Protein AF-A0A1C2AZ93-F1 (afdb_monomer)

Sequence (70 aa):
MDFLVFQYPMITIQACLDGLLLGILFALIAYGMALQWGVMNIINIAQGDLVILGGYIAYFMYLYGIHPAW

Secondary structure (DSSP, 8-state):
---HHHH-HHHHHHHHHHHHHHHHHHHHHHHHHHHIIIII----THHHHHHHHHHHHHHHHHHTT--S--

pLDDT: mean 86.35, std 9.88, range [51.25, 95.69]

Solvent-accessible surface area (backbone atoms only — not comparable to full-atom values): 4132 Å² total; per-residue (Å²): 134,79,67,52,52,82,74,36,66,69,56,40,54,50,52,52,50,54,50,48,55,56,48,50,53,52,48,51,57,52,46,53,56,49,44,30,60,74,72,67,72,46,88,67,75,63,55,62,56,51,54,53,49,52,52,50,52,53,52,51,36,41,75,74,70,47,60,95,60,130

Radius of gyration: 17.13 Å; Cα contacts (8 Å, |Δi|>4): 19; chains: 1; bounding box: 42×19×39 Å

Mean predicted aligned error: 6.63 Å

Structure (mmCIF, N/CA/C/O backbone):
data_AF-A0A1C2AZ93-F1
#
_entry.id   AF-A0A1C2AZ93-F1
#
loop_
_atom_site.group_PDB
_atom_site.id
_atom_site.type_symbol
_atom_site.label_atom_id
_atom_site.label_alt_id
_atom_site.label_comp_id
_atom_site.label_asym_id
_atom_site.label_entity_id
_atom_site.label_seq_id
_atom_site.pdbx_PDB_ins_code
_atom_site.Cartn_x
_atom_site.Cartn_y
_atom_site.Cartn_z
_atom_site.occupancy
_atom_site.B_iso_or_equiv
_atom_site.auth_seq_id
_atom_site.auth_comp_id
_atom_site.auth_asym_id
_atom_site.auth_atom_id
_atom_site.pdbx_PDB_model_num
ATOM 1 N N . MET A 1 1 ? 26.171 -10.598 -5.817 1.00 51.25 1 MET A N 1
ATOM 2 C CA . MET A 1 1 ? 25.069 -9.629 -5.664 1.00 51.25 1 MET A CA 1
ATOM 3 C C . MET A 1 1 ? 25.661 -8.274 -5.973 1.00 51.25 1 MET A C 1
ATOM 5 O O . MET A 1 1 ? 26.165 -7.618 -5.070 1.00 51.25 1 MET A O 1
ATOM 9 N N . ASP A 1 2 ? 25.751 -7.935 -7.256 1.00 57.19 2 ASP A N 1
ATOM 10 C CA . ASP A 1 2 ? 26.388 -6.684 -7.654 1.00 57.19 2 ASP A CA 1
ATOM 11 C C . ASP A 1 2 ? 25.551 -5.504 -7.165 1.00 57.19 2 ASP A C 1
ATOM 13 O O . ASP A 1 2 ? 24.319 -5.538 -7.189 1.00 57.19 2 ASP A O 1
ATOM 17 N N . PHE A 1 3 ? 26.235 -4.469 -6.686 1.00 70.81 3 PHE A N 1
ATOM 18 C CA . PHE A 1 3 ? 25.672 -3.217 -6.188 1.00 70.81 3 PHE A CA 1
ATOM 19 C C . PHE A 1 3 ? 25.086 -2.359 -7.332 1.00 70.81 3 PHE A C 1
ATOM 21 O O . PHE A 1 3 ? 25.398 -1.176 -7.470 1.00 70.81 3 PHE A O 1
ATOM 28 N N . LEU A 1 4 ? 24.222 -2.956 -8.159 1.00 71.38 4 LEU A N 1
ATOM 29 C CA . LEU A 1 4 ? 23.608 -2.350 -9.344 1.00 71.38 4 LEU A CA 1
ATOM 30 C C . LEU A 1 4 ? 22.821 -1.081 -9.001 1.00 71.38 4 LEU A C 1
ATOM 32 O O . LEU A 1 4 ? 22.788 -0.145 -9.790 1.00 71.38 4 LEU A O 1
ATOM 36 N N . VAL A 1 5 ? 22.249 -1.021 -7.796 1.00 70.44 5 VAL A N 1
ATOM 37 C CA . VAL A 1 5 ? 21.525 0.146 -7.274 1.00 70.44 5 VAL A CA 1
ATOM 38 C C . VAL A 1 5 ? 22.432 1.384 -7.237 1.00 70.44 5 VAL A C 1
ATOM 40 O O . VAL A 1 5 ? 22.038 2.449 -7.701 1.00 70.44 5 VAL A O 1
ATOM 43 N N . PHE A 1 6 ? 23.680 1.237 -6.783 1.00 71.38 6 PHE A N 1
ATOM 44 C CA . PHE A 1 6 ? 24.636 2.348 -6.705 1.00 71.38 6 PHE A CA 1
ATOM 45 C C . PHE A 1 6 ? 25.298 2.672 -8.051 1.00 71.38 6 PHE A C 1
ATOM 47 O O . PHE A 1 6 ? 25.782 3.784 -8.243 1.00 71.38 6 PHE A O 1
ATOM 54 N N . GLN A 1 7 ? 25.316 1.717 -8.984 1.00 78.50 7 GLN A N 1
ATOM 55 C CA . GLN A 1 7 ? 25.857 1.914 -10.332 1.00 78.50 7 GLN A CA 1
ATOM 56 C C . GLN A 1 7 ? 24.846 2.569 -11.286 1.00 78.50 7 GLN A C 1
ATOM 58 O O . GLN A 1 7 ? 25.248 3.328 -12.166 1.00 78.50 7 GLN A O 1
ATOM 63 N N . TYR A 1 8 ? 23.547 2.315 -11.101 1.00 81.31 8 TYR A N 1
ATOM 64 C CA . TYR A 1 8 ? 22.476 2.830 -11.953 1.00 81.31 8 TYR A CA 1
ATOM 65 C C . TYR A 1 8 ? 21.490 3.684 -11.137 1.00 81.31 8 TYR A C 1
ATOM 67 O O . TYR A 1 8 ? 20.576 3.143 -10.505 1.00 81.31 8 TYR A O 1
ATOM 75 N N . PRO A 1 9 ? 21.602 5.028 -11.185 1.00 79.81 9 PRO A N 1
ATOM 76 C CA . PRO A 1 9 ? 20.770 5.917 -10.370 1.00 79.81 9 PRO A CA 1
ATOM 77 C C . PRO A 1 9 ? 19.270 5.791 -10.680 1.00 79.81 9 PRO A C 1
ATOM 79 O O . PRO A 1 9 ? 18.443 5.979 -9.792 1.00 79.81 9 PRO A O 1
ATOM 82 N N . MET A 1 10 ? 18.910 5.397 -11.907 1.00 86.69 10 MET A N 1
ATOM 83 C CA . MET A 1 10 ? 17.520 5.147 -12.306 1.00 86.69 10 MET A CA 1
ATOM 84 C C . MET A 1 10 ? 16.845 4.062 -11.449 1.00 86.69 10 MET A C 1
ATOM 86 O O . MET A 1 10 ? 15.712 4.237 -11.008 1.00 86.69 10 MET A O 1
ATOM 90 N N . ILE A 1 11 ? 17.552 2.965 -11.160 1.00 87.69 11 ILE A N 1
ATOM 91 C CA . ILE A 1 11 ? 17.007 1.837 -10.387 1.00 87.69 11 ILE A CA 1
ATOM 92 C C . ILE A 1 11 ? 16.822 2.235 -8.920 1.00 87.69 11 ILE A C 1
ATOM 94 O O . ILE A 1 11 ? 15.857 1.820 -8.286 1.00 87.69 11 ILE A O 1
ATOM 98 N N . THR A 1 12 ? 17.707 3.086 -8.387 1.00 87.44 12 THR A N 1
ATOM 99 C CA . THR A 1 12 ? 17.561 3.623 -7.025 1.00 87.44 12 THR A CA 1
ATOM 100 C C . THR A 1 12 ? 16.279 4.436 -6.887 1.00 87.44 12 THR A C 1
ATOM 102 O O . THR A 1 12 ? 15.533 4.251 -5.929 1.00 87.44 12 THR A O 1
ATOM 105 N N . ILE A 1 13 ? 16.003 5.321 -7.849 1.00 88.88 13 ILE A N 1
ATOM 106 C CA . ILE A 1 13 ? 14.798 6.158 -7.825 1.00 88.88 13 ILE A CA 1
ATOM 107 C C . ILE A 1 13 ? 13.542 5.286 -7.912 1.00 88.88 13 ILE A C 1
ATOM 109 O O 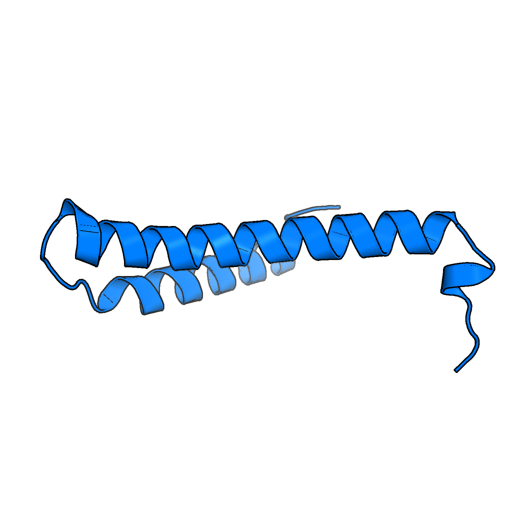. ILE A 1 13 ? 12.623 5.480 -7.120 1.00 88.88 13 ILE A O 1
ATOM 113 N N . GLN A 1 14 ? 13.523 4.302 -8.816 1.00 88.06 14 GLN A N 1
ATOM 114 C CA . GLN A 1 14 ? 12.408 3.363 -8.932 1.00 88.06 14 GLN A CA 1
ATOM 115 C C . GLN A 1 14 ? 12.190 2.579 -7.629 1.00 88.06 14 GLN A C 1
ATOM 117 O O . GLN A 1 14 ? 11.083 2.579 -7.104 1.00 88.06 14 GLN A O 1
ATOM 122 N N . ALA A 1 15 ? 13.243 2.000 -7.047 1.00 88.94 15 ALA A N 1
ATOM 123 C CA . ALA A 1 15 ? 13.138 1.241 -5.801 1.00 88.94 15 ALA A CA 1
ATOM 124 C C . ALA A 1 15 ? 12.640 2.099 -4.622 1.00 88.94 15 ALA A C 1
ATOM 126 O O . ALA A 1 15 ? 11.856 1.629 -3.797 1.00 88.94 15 ALA A O 1
ATOM 127 N N . CYS A 1 16 ? 13.061 3.367 -4.544 1.00 92.06 16 CYS A N 1
ATOM 128 C CA . CYS A 1 16 ? 12.547 4.308 -3.549 1.00 92.06 16 CYS A CA 1
ATOM 129 C C . CYS A 1 16 ? 11.058 4.613 -3.758 1.00 92.06 16 CYS A C 1
ATOM 131 O O . CYS A 1 16 ? 10.315 4.671 -2.780 1.00 92.06 16 CYS A O 1
ATOM 133 N N . LEU A 1 17 ? 10.618 4.804 -5.006 1.00 92.19 17 LEU A N 1
ATOM 134 C CA . LEU A 1 17 ? 9.207 5.033 -5.328 1.00 92.19 17 LEU A CA 1
ATOM 135 C C . LEU A 1 17 ? 8.353 3.801 -5.015 1.00 92.19 17 LEU A C 1
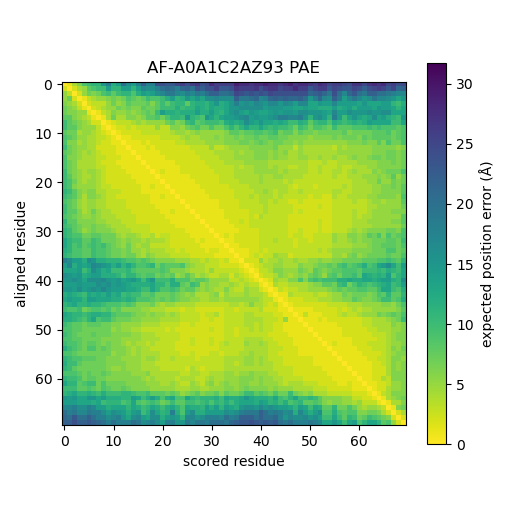ATOM 137 O O . LEU A 1 17 ? 7.325 3.940 -4.355 1.00 92.19 17 LEU A O 1
ATOM 141 N N . ASP A 1 18 ? 8.807 2.610 -5.400 1.00 90.75 18 ASP A N 1
ATOM 142 C CA . ASP A 1 18 ? 8.132 1.346 -5.096 1.00 90.75 18 ASP A CA 1
ATOM 143 C C . ASP A 1 18 ? 8.009 1.153 -3.577 1.00 90.75 18 ASP A C 1
ATOM 145 O O . ASP A 1 18 ? 6.926 0.874 -3.060 1.00 90.75 18 ASP A O 1
ATOM 149 N N . GLY A 1 19 ? 9.098 1.394 -2.838 1.00 92.69 19 GLY A N 1
ATOM 150 C CA . GLY A 1 19 ? 9.106 1.339 -1.377 1.00 92.69 19 GLY A CA 1
ATOM 151 C C . GLY A 1 19 ? 8.171 2.363 -0.729 1.00 92.69 19 GLY A C 1
ATOM 152 O O . GLY A 1 19 ? 7.475 2.034 0.232 1.00 92.69 19 GLY A O 1
ATOM 153 N N . LEU A 1 20 ? 8.105 3.587 -1.261 1.00 95.31 20 LEU A N 1
ATOM 154 C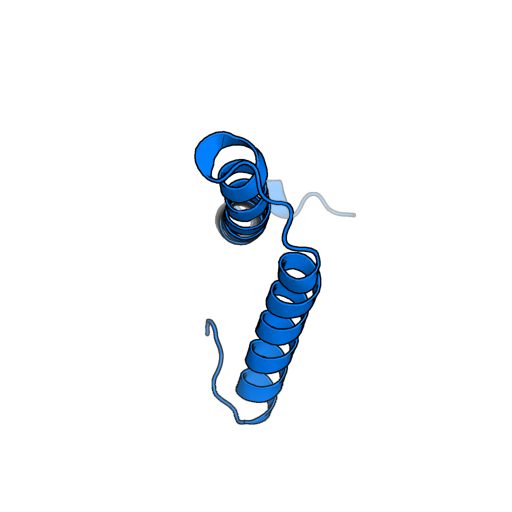 CA . LEU A 1 20 ? 7.204 4.631 -0.774 1.00 95.31 20 LEU A CA 1
ATOM 155 C C . LEU A 1 20 ? 5.735 4.253 -0.998 1.00 95.31 20 LEU A C 1
ATOM 157 O O . LEU A 1 20 ? 4.934 4.355 -0.071 1.00 95.31 20 LEU A O 1
ATOM 161 N N . LEU A 1 21 ? 5.380 3.802 -2.203 1.00 92.75 21 LEU A N 1
ATOM 162 C CA . LEU A 1 21 ? 4.014 3.395 -2.543 1.00 92.75 21 LEU A CA 1
ATOM 163 C C . LEU A 1 21 ? 3.537 2.253 -1.641 1.00 92.75 21 LEU A C 1
ATOM 165 O O . LEU A 1 21 ? 2.445 2.311 -1.071 1.00 92.75 21 LEU A O 1
ATOM 169 N N . LEU A 1 22 ? 4.391 1.250 -1.454 1.00 92.25 22 LEU A N 1
ATOM 170 C CA . LEU A 1 22 ? 4.106 0.089 -0.618 1.00 92.25 22 LEU A CA 1
ATOM 171 C C . LEU A 1 22 ? 4.046 0.478 0.875 1.00 92.25 22 LEU A C 1
ATOM 173 O O . LEU A 1 22 ? 3.175 0.015 1.613 1.00 92.25 22 LEU A O 1
ATOM 177 N N . GLY A 1 23 ? 4.901 1.407 1.309 1.00 95.12 23 GLY A N 1
ATOM 178 C CA . GLY A 1 23 ? 4.873 1.984 2.653 1.00 95.12 23 GLY A CA 1
ATOM 179 C C . GLY A 1 23 ? 3.593 2.773 2.945 1.00 95.12 23 GLY A C 1
ATOM 180 O O . GLY A 1 23 ? 2.993 2.590 4.004 1.00 95.12 23 GLY A O 1
ATOM 181 N N . ILE A 1 24 ? 3.132 3.603 2.004 1.00 95.44 24 ILE A N 1
ATOM 182 C CA . ILE A 1 24 ? 1.879 4.364 2.130 1.00 95.44 24 ILE A CA 1
ATOM 183 C C . ILE A 1 24 ? 0.678 3.416 2.224 1.00 95.44 24 ILE A C 1
ATOM 185 O O . ILE A 1 24 ? -0.199 3.634 3.061 1.00 95.44 24 ILE A O 1
ATOM 189 N N . LEU A 1 25 ? 0.657 2.342 1.427 1.00 93.06 25 LEU A N 1
ATOM 190 C CA . LEU A 1 25 ? -0.389 1.319 1.488 1.00 93.06 25 LEU A CA 1
ATOM 191 C C . LEU A 1 25 ? -0.500 0.716 2.899 1.00 93.06 25 LEU A C 1
ATOM 193 O O . LEU A 1 25 ? -1.583 0.709 3.487 1.00 93.06 25 LEU A O 1
ATOM 197 N N . PHE A 1 26 ? 0.616 0.264 3.478 1.00 93.25 26 PHE A N 1
ATOM 198 C CA . PHE A 1 26 ? 0.614 -0.286 4.836 1.00 93.25 26 PHE A CA 1
ATOM 199 C C . PHE A 1 26 ? 0.302 0.763 5.907 1.00 93.25 26 PHE A C 1
ATOM 201 O O . PHE A 1 26 ? -0.409 0.457 6.867 1.00 93.25 26 PHE A O 1
ATOM 208 N N . ALA A 1 27 ? 0.774 2.001 5.739 1.00 95.69 27 ALA A N 1
ATOM 209 C CA . ALA A 1 27 ? 0.466 3.097 6.651 1.00 95.69 27 ALA A CA 1
ATOM 210 C C . ALA A 1 27 ? -1.041 3.397 6.690 1.00 95.69 27 ALA A C 1
ATOM 212 O O . ALA A 1 27 ? -1.597 3.562 7.773 1.00 95.69 27 ALA A O 1
ATOM 213 N N . LEU A 1 28 ? -1.720 3.400 5.538 1.00 93.44 28 LEU A N 1
ATOM 214 C CA . LEU A 1 28 ? -3.175 3.569 5.443 1.00 93.44 28 LEU A CA 1
ATOM 215 C C . LEU A 1 28 ? -3.936 2.434 6.138 1.00 93.44 28 LEU A C 1
ATOM 217 O O . LEU A 1 28 ? -4.873 2.696 6.895 1.00 93.44 28 LEU A O 1
ATOM 221 N N . ILE A 1 29 ? -3.510 1.185 5.928 1.00 93.44 29 ILE A N 1
ATOM 222 C CA . ILE A 1 29 ? -4.113 0.009 6.574 1.00 93.44 29 ILE A CA 1
ATOM 223 C C . ILE A 1 29 ? -3.998 0.116 8.103 1.00 93.44 29 ILE A C 1
ATOM 225 O O . ILE A 1 29 ? -4.990 -0.050 8.820 1.00 93.44 29 ILE A O 1
ATOM 229 N N . ALA A 1 30 ? -2.804 0.445 8.605 1.00 93.06 30 ALA A N 1
ATOM 230 C CA . ALA A 1 30 ? -2.552 0.620 10.032 1.00 93.06 30 ALA A CA 1
ATOM 231 C C . ALA A 1 30 ? -3.323 1.815 10.614 1.00 93.06 30 ALA A C 1
ATOM 233 O O . ALA A 1 30 ? -3.905 1.712 11.696 1.00 93.06 30 ALA A O 1
ATOM 234 N N . TYR A 1 31 ? -3.381 2.930 9.883 1.00 93.25 31 TYR A N 1
ATOM 235 C CA . TYR A 1 31 ? -4.111 4.122 10.303 1.00 93.25 31 TYR A CA 1
ATOM 236 C C . TYR A 1 31 ? -5.612 3.856 10.443 1.00 93.25 31 TYR A C 1
ATOM 238 O O . TYR A 1 31 ? -6.230 4.323 11.397 1.00 93.25 31 TYR A O 1
ATOM 246 N N . GLY A 1 32 ? -6.197 3.037 9.567 1.00 90.25 32 GLY A N 1
ATOM 247 C CA . GLY A 1 32 ? -7.585 2.611 9.716 1.00 90.25 32 GLY A CA 1
ATOM 248 C C . GLY A 1 32 ? -7.839 1.900 11.053 1.00 90.25 32 GLY A C 1
ATOM 249 O O . GLY A 1 32 ? -8.815 2.214 11.730 1.00 90.25 32 GLY A O 1
ATOM 250 N N . MET A 1 33 ? -6.951 0.987 11.465 1.00 89.69 33 MET A N 1
ATOM 251 C CA . MET A 1 33 ? -7.068 0.313 12.768 1.00 89.69 33 MET A CA 1
ATOM 252 C C . MET A 1 33 ? -6.871 1.297 13.928 1.00 89.69 33 MET A C 1
ATOM 254 O O . MET A 1 33 ? -7.584 1.232 14.931 1.00 89.69 33 MET A O 1
ATOM 258 N N . ALA A 1 34 ? -5.953 2.255 13.768 1.00 90.25 34 ALA A N 1
ATOM 259 C CA . ALA A 1 34 ? -5.724 3.308 14.750 1.00 90.25 34 ALA A CA 1
ATOM 260 C C . ALA A 1 34 ? -6.961 4.204 14.945 1.00 90.25 34 ALA A C 1
ATOM 262 O O . ALA A 1 34 ? -7.273 4.566 16.077 1.00 90.25 34 ALA A O 1
ATOM 263 N N . LEU A 1 35 ? -7.705 4.523 13.880 1.00 91.31 35 LEU A N 1
ATOM 264 C CA . LEU A 1 35 ? -8.948 5.299 13.972 1.00 91.31 35 LEU A CA 1
ATOM 265 C C . LEU A 1 35 ? -10.065 4.541 14.700 1.00 91.31 35 LEU A C 1
ATOM 267 O O . LEU A 1 35 ? -10.811 5.144 15.475 1.00 91.31 35 LEU A O 1
ATOM 271 N N . GLN A 1 36 ? -10.180 3.228 14.489 1.00 90.56 36 GLN A N 1
ATOM 272 C CA . GLN A 1 36 ? -11.188 2.411 15.173 1.00 90.56 36 GLN A CA 1
ATOM 273 C C . GLN A 1 36 ? -10.984 2.403 16.686 1.00 90.56 36 GLN A C 1
ATOM 275 O O . GLN A 1 36 ? -11.930 2.634 17.441 1.00 90.56 36 GLN A O 1
ATOM 280 N N . TRP A 1 37 ? -9.743 2.190 17.123 1.00 85.44 37 TRP A N 1
ATOM 281 C CA . TRP A 1 37 ? -9.404 2.186 18.545 1.00 85.44 37 TRP A CA 1
ATOM 282 C C . TRP A 1 37 ? -9.362 3.594 19.138 1.00 85.44 37 TRP A C 1
ATOM 284 O O . TRP A 1 37 ? -9.834 3.794 20.251 1.00 85.44 37 TRP A O 1
ATOM 294 N N . GLY A 1 38 ? -8.828 4.571 18.405 1.00 85.00 38 GLY A N 1
ATOM 295 C CA . GLY A 1 38 ? -8.591 5.919 18.918 1.00 85.00 38 GLY A CA 1
ATOM 296 C C . GLY A 1 38 ? -9.826 6.817 18.934 1.00 85.00 38 GLY A C 1
ATOM 297 O O . GLY A 1 38 ? -9.993 7.598 19.866 1.00 85.00 38 GLY A O 1
ATOM 298 N N . VAL A 1 39 ? -10.689 6.728 17.918 1.00 88.69 39 VAL A N 1
ATOM 299 C CA . VAL A 1 39 ? -11.831 7.649 17.763 1.00 88.69 39 VAL A CA 1
ATOM 300 C C . VAL A 1 39 ? -13.147 6.960 18.094 1.00 88.69 39 VAL A C 1
ATOM 302 O O . VAL A 1 39 ? -13.958 7.504 18.839 1.00 88.69 39 VAL A O 1
ATOM 305 N N . MET A 1 40 ? -13.373 5.762 17.549 1.00 87.88 40 MET A N 1
ATOM 306 C CA . MET A 1 40 ? -14.682 5.107 17.641 1.00 87.88 40 MET A CA 1
ATOM 307 C C . MET A 1 40 ? -14.875 4.272 18.913 1.00 87.88 40 MET A C 1
ATOM 309 O O . MET A 1 40 ? -16.015 3.945 19.226 1.00 87.88 40 MET A O 1
ATOM 313 N N . ASN A 1 41 ? -13.807 3.939 19.655 1.00 83.44 41 ASN A N 1
ATOM 314 C CA . ASN A 1 41 ? -13.840 3.070 20.847 1.00 83.44 41 ASN A CA 1
ATOM 315 C C . ASN A 1 41 ? -14.561 1.720 20.622 1.00 83.44 41 ASN A C 1
ATOM 317 O O . ASN A 1 41 ? -15.053 1.097 21.562 1.00 83.44 41 ASN A O 1
ATOM 321 N N . ILE A 1 42 ? -14.623 1.254 19.370 1.00 84.69 42 ILE A N 1
ATOM 322 C CA . ILE A 1 42 ? -15.254 -0.008 18.971 1.00 84.69 42 ILE A CA 1
ATOM 323 C C . ILE A 1 42 ? -14.268 -0.763 18.083 1.00 84.69 42 ILE A C 1
ATOM 325 O O . ILE A 1 42 ? -13.742 -0.219 17.111 1.00 84.69 42 ILE A O 1
ATOM 329 N N . ILE A 1 43 ? -14.028 -2.032 18.412 1.00 84.56 43 ILE A N 1
ATOM 330 C CA . ILE A 1 43 ? -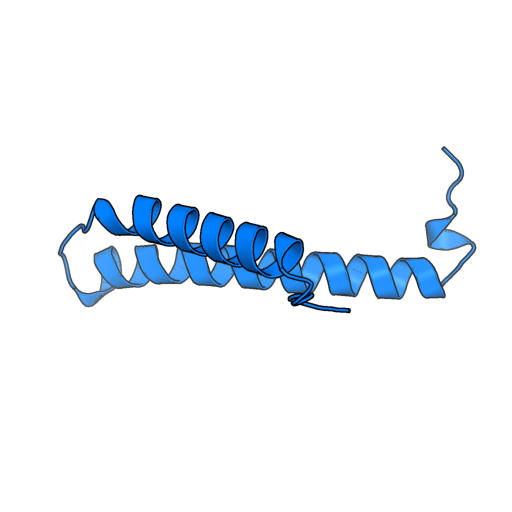13.133 -2.907 17.652 1.00 84.56 43 ILE A CA 1
ATOM 331 C C . ILE A 1 43 ? -13.943 -3.608 16.562 1.00 84.56 43 ILE A C 1
ATOM 333 O O . ILE A 1 43 ? -14.813 -4.423 16.864 1.00 84.56 43 ILE A O 1
ATOM 337 N N . ASN A 1 44 ? -13.638 -3.326 15.296 1.00 88.06 44 ASN A N 1
ATOM 338 C CA . ASN A 1 44 ? -14.208 -4.056 14.169 1.00 88.06 44 ASN A CA 1
ATOM 339 C C . ASN A 1 44 ? -13.197 -5.087 13.653 1.00 88.06 44 ASN A C 1
ATOM 341 O O . ASN A 1 44 ? -12.233 -4.752 12.967 1.00 88.06 44 ASN A O 1
ATOM 345 N N . ILE A 1 45 ? -13.448 -6.358 13.961 1.00 86.69 45 ILE A N 1
ATOM 346 C CA . ILE A 1 45 ? -12.586 -7.475 13.551 1.00 86.69 45 ILE A CA 1
ATOM 347 C C . ILE A 1 45 ? -12.609 -7.674 12.025 1.00 86.69 45 ILE A C 1
ATOM 349 O O . ILE A 1 45 ? -11.594 -8.051 11.447 1.00 86.69 45 ILE A O 1
ATOM 353 N N . ALA A 1 46 ? -13.710 -7.319 11.353 1.00 91.06 46 ALA A N 1
ATOM 354 C CA . ALA A 1 46 ? -13.843 -7.474 9.904 1.00 91.06 46 ALA A CA 1
ATOM 355 C C . ALA A 1 46 ? -12.942 -6.522 9.100 1.00 91.06 46 ALA A C 1
ATOM 357 O O . ALA A 1 46 ? -12.808 -6.683 7.889 1.00 91.06 46 ALA A O 1
ATOM 358 N N . GLN A 1 47 ? -12.308 -5.525 9.730 1.00 91.25 47 GLN A N 1
ATOM 359 C CA . GLN A 1 47 ? -11.409 -4.626 9.008 1.00 91.25 47 GLN A CA 1
ATOM 360 C C . GLN A 1 47 ? -10.218 -5.370 8.387 1.00 91.25 47 GLN A C 1
ATOM 362 O O . GLN A 1 47 ? -9.834 -5.057 7.260 1.00 91.25 47 GLN A O 1
ATOM 367 N N . GLY A 1 48 ? -9.664 -6.370 9.078 1.00 89.56 48 GLY A N 1
ATOM 368 C CA . GLY A 1 48 ? -8.596 -7.199 8.518 1.00 89.56 48 GLY A CA 1
ATOM 369 C C . GLY A 1 48 ? -9.057 -7.950 7.267 1.00 89.56 48 GLY A C 1
ATOM 370 O O . GLY A 1 48 ? -8.390 -7.902 6.235 1.00 89.56 48 GLY A O 1
ATOM 371 N N . ASP A 1 49 ? -10.242 -8.559 7.327 1.00 93.38 49 ASP A N 1
ATOM 372 C CA . ASP A 1 49 ? -10.823 -9.296 6.201 1.00 93.38 49 ASP A CA 1
ATOM 373 C C . ASP A 1 49 ? -11.108 -8.387 4.996 1.00 93.38 49 ASP A C 1
ATOM 375 O O . ASP A 1 49 ? -10.849 -8.772 3.855 1.00 93.38 49 ASP A O 1
ATOM 379 N N . LEU A 1 50 ? -11.571 -7.153 5.228 1.00 92.31 50 LEU A N 1
ATOM 380 C CA . LEU A 1 50 ? -11.809 -6.171 4.164 1.00 92.31 50 LEU A CA 1
ATOM 381 C C . LEU A 1 50 ? -10.517 -5.745 3.452 1.00 92.31 50 LEU A C 1
ATOM 383 O O . LEU A 1 50 ? -10.524 -5.554 2.236 1.00 92.31 50 LEU A O 1
ATOM 387 N N . VAL A 1 51 ? -9.403 -5.630 4.181 1.00 93.19 51 VAL A N 1
ATOM 388 C CA . VAL A 1 51 ? -8.088 -5.327 3.591 1.00 93.19 51 VAL A CA 1
ATOM 3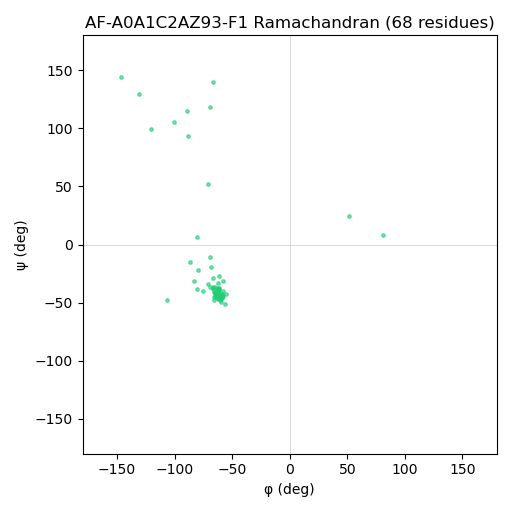89 C C . VAL A 1 51 ? -7.634 -6.468 2.679 1.00 93.19 51 VAL A C 1
ATOM 391 O O . VAL A 1 51 ? -7.201 -6.223 1.551 1.00 93.19 51 VAL A O 1
ATOM 394 N N .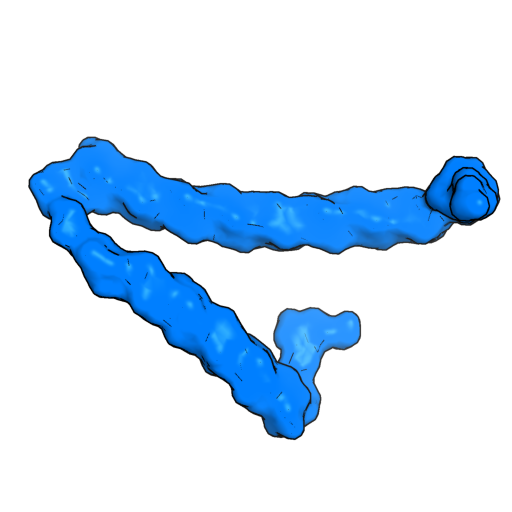 ILE A 1 52 ? -7.788 -7.718 3.126 1.00 94.12 52 ILE A N 1
ATOM 395 C CA . ILE A 1 52 ? -7.455 -8.901 2.319 1.00 94.12 52 ILE A CA 1
ATOM 396 C C . ILE A 1 52 ? -8.370 -9.006 1.092 1.00 94.12 52 ILE A C 1
ATOM 398 O O . ILE A 1 52 ? -7.887 -9.269 -0.012 1.00 94.12 52 ILE A O 1
ATOM 402 N N . LEU A 1 53 ? -9.670 -8.737 1.249 1.00 95.25 53 LEU A N 1
ATOM 403 C CA . LEU A 1 53 ? -10.626 -8.694 0.142 1.00 95.25 53 LEU A CA 1
ATOM 404 C C . LEU A 1 53 ? -10.227 -7.650 -0.912 1.00 95.25 53 LEU A C 1
ATOM 406 O O . LEU A 1 53 ? -10.256 -7.953 -2.103 1.00 95.25 53 LEU A O 1
ATOM 410 N N . GLY A 1 54 ? -9.796 -6.455 -0.493 1.00 92.06 54 GLY A N 1
ATOM 411 C CA . GLY A 1 54 ? -9.263 -5.430 -1.398 1.00 92.06 54 GLY A CA 1
ATOM 412 C C . GLY A 1 54 ? -8.057 -5.920 -2.210 1.00 92.06 54 GLY A C 1
ATOM 413 O O . GLY A 1 54 ? -7.988 -5.681 -3.417 1.00 92.06 54 GLY A O 1
ATOM 414 N N . GLY A 1 55 ? -7.156 -6.680 -1.579 1.00 91.88 55 GLY A N 1
ATOM 415 C CA . GLY A 1 55 ? -6.034 -7.335 -2.256 1.00 91.88 55 GLY A CA 1
ATOM 416 C C . GLY A 1 55 ? -6.478 -8.353 -3.312 1.00 91.88 55 GLY A C 1
ATOM 417 O O . GLY A 1 55 ? -5.972 -8.339 -4.435 1.00 91.88 55 GLY A O 1
ATOM 418 N N . TYR A 1 56 ? -7.473 -9.187 -2.999 1.00 93.31 56 TYR A N 1
ATOM 419 C CA . TYR A 1 56 ? -8.053 -10.115 -3.977 1.00 93.31 56 TYR A CA 1
ATOM 420 C C . TYR A 1 56 ? -8.718 -9.387 -5.146 1.00 93.31 56 TYR A C 1
ATOM 422 O O . TYR A 1 56 ? -8.530 -9.791 -6.291 1.00 93.31 56 TYR A O 1
ATOM 430 N N . ILE A 1 57 ? -9.457 -8.303 -4.892 1.00 92.38 57 ILE A N 1
ATOM 431 C CA . ILE A 1 57 ? -10.070 -7.491 -5.953 1.00 92.38 57 ILE A CA 1
ATOM 432 C C . ILE A 1 57 ? -8.991 -6.944 -6.895 1.00 92.38 57 ILE A C 1
ATOM 434 O O . ILE A 1 57 ? -9.131 -7.070 -8.111 1.00 92.38 57 ILE A O 1
ATOM 438 N N . ALA A 1 58 ? -7.892 -6.409 -6.353 1.00 89.75 58 ALA A N 1
ATOM 439 C CA . ALA A 1 58 ? -6.767 -5.931 -7.156 1.00 89.75 58 ALA A CA 1
ATOM 440 C C . ALA A 1 58 ? -6.117 -7.060 -7.980 1.00 89.75 58 ALA A C 1
ATOM 442 O O . ALA A 1 58 ? -5.808 -6.867 -9.156 1.00 89.75 58 ALA A O 1
ATOM 443 N N . TYR A 1 59 ? -5.971 -8.256 -7.401 1.00 89.31 59 TYR A N 1
ATOM 444 C CA . TYR A 1 59 ? -5.465 -9.434 -8.111 1.00 89.31 59 TYR A CA 1
ATOM 445 C C . TYR A 1 59 ? -6.385 -9.865 -9.263 1.00 89.31 59 TYR A C 1
ATOM 447 O O . TYR A 1 59 ? -5.919 -10.130 -10.370 1.00 89.31 59 TYR A O 1
ATOM 455 N N . PHE A 1 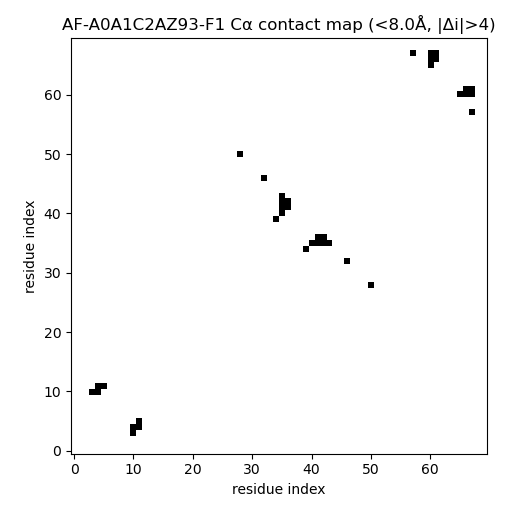60 ? -7.700 -9.896 -9.044 1.00 90.75 60 PHE A N 1
ATOM 456 C CA . PHE A 1 60 ? -8.645 -10.213 -10.111 1.00 90.75 60 PHE A CA 1
ATOM 457 C C . PHE A 1 60 ? -8.657 -9.135 -11.197 1.00 90.75 60 PHE A C 1
ATOM 459 O O . PHE A 1 60 ? -8.657 -9.481 -12.375 1.00 90.75 60 PHE A O 1
ATOM 466 N N . MET A 1 61 ? -8.600 -7.848 -10.837 1.00 90.06 61 MET A N 1
ATOM 467 C CA . MET A 1 61 ? -8.463 -6.757 -11.813 1.00 90.06 61 MET A CA 1
ATOM 468 C C . MET A 1 61 ? -7.230 -6.946 -12.704 1.00 90.06 61 MET A C 1
ATOM 470 O O . MET A 1 61 ? -7.349 -6.822 -13.924 1.00 90.06 61 MET A O 1
ATOM 474 N N . TYR A 1 62 ? -6.096 -7.340 -12.116 1.00 88.12 62 TYR A N 1
ATOM 475 C CA . TYR A 1 62 ? -4.884 -7.675 -12.861 1.00 88.12 62 TYR A CA 1
ATOM 476 C C . TYR A 1 62 ? -5.115 -8.818 -13.866 1.00 88.12 62 TYR A C 1
ATOM 478 O O . TYR A 1 62 ? -4.740 -8.694 -15.031 1.00 88.12 62 TYR A O 1
ATOM 486 N N . LEU A 1 63 ? -5.803 -9.895 -13.467 1.00 89.81 63 LEU A N 1
ATOM 487 C CA . LEU A 1 63 ? -6.134 -11.010 -14.370 1.00 89.81 63 LEU A CA 1
ATOM 488 C C . LEU A 1 63 ? -7.035 -10.595 -15.543 1.00 89.81 63 LEU A C 1
ATOM 490 O O . LEU A 1 63 ? -6.904 -11.140 -16.637 1.00 89.81 63 LEU A O 1
ATOM 494 N N . TYR A 1 64 ? -7.929 -9.626 -15.337 1.00 89.62 64 TYR A N 1
ATOM 495 C CA . TYR A 1 64 ? -8.787 -9.078 -16.392 1.00 89.62 64 TYR A CA 1
ATOM 496 C C . TYR A 1 64 ? -8.080 -8.043 -17.286 1.00 89.62 64 TYR A C 1
ATOM 498 O O . TYR A 1 64 ? -8.722 -7.430 -18.140 1.00 89.62 64 TYR A O 1
ATOM 506 N N . GLY A 1 65 ? -6.768 -7.844 -17.119 1.00 83.75 65 GLY A N 1
ATOM 507 C CA . GLY A 1 65 ? -5.973 -6.906 -17.913 1.00 83.75 65 GLY A CA 1
ATOM 508 C C . GLY A 1 65 ? -6.082 -5.451 -17.452 1.00 83.75 65 GLY A C 1
ATOM 509 O O . GLY A 1 65 ? -5.561 -4.560 -18.120 1.00 83.75 65 GLY A O 1
ATOM 510 N N . ILE A 1 66 ? -6.730 -5.194 -16.310 1.00 84.25 66 ILE A N 1
ATOM 511 C CA . ILE A 1 66 ? -6.739 -3.877 -15.674 1.00 84.25 66 ILE A CA 1
ATOM 512 C C . ILE A 1 66 ? -5.524 -3.819 -14.755 1.00 84.25 66 ILE A C 1
ATOM 514 O O . ILE A 1 66 ? -5.566 -4.256 -13.605 1.00 84.25 66 ILE A O 1
ATOM 518 N N . HIS A 1 67 ? -4.424 -3.296 -15.285 1.00 76.44 67 HIS A N 1
ATOM 519 C CA . HIS A 1 67 ? -3.204 -3.102 -14.516 1.00 76.44 67 HIS A CA 1
ATOM 520 C C . HIS A 1 67 ? -3.413 -1.982 -13.472 1.00 76.44 67 HIS A C 1
ATOM 522 O O . HIS A 1 67 ? -3.698 -0.846 -13.858 1.00 76.44 67 HIS A O 1
ATOM 528 N N . PRO A 1 68 ? -3.308 -2.269 -12.156 1.00 66.19 68 PRO A N 1
ATOM 529 C CA . PRO A 1 68 ? -3.554 -1.282 -11.093 1.00 66.19 68 PRO A CA 1
ATOM 530 C C . PRO A 1 68 ? -2.489 -0.171 -11.035 1.00 66.19 68 PRO A C 1
ATOM 532 O O . PRO A 1 68 ? -2.734 0.914 -10.515 1.00 66.19 68 PRO A O 1
ATOM 535 N N . ALA A 1 69 ? -1.330 -0.428 -11.625 1.00 64.44 69 ALA A N 1
ATOM 536 C CA . ALA A 1 69 ? -0.340 0.524 -12.095 1.00 64.44 69 ALA A CA 1
ATOM 537 C C . ALA A 1 69 ? 0.276 -0.144 -13.333 1.00 64.44 69 ALA A C 1
ATOM 539 O O . ALA A 1 69 ? 0.342 -1.376 -13.362 1.00 64.44 69 ALA A O 1
ATOM 540 N N . TRP A 1 70 ? 0.625 0.614 -14.371 1.00 51.94 70 TRP A N 1
ATOM 541 C CA . TRP A 1 70 ? 1.274 0.062 -15.568 1.00 51.94 70 TRP A CA 1
ATOM 542 C C . TRP A 1 7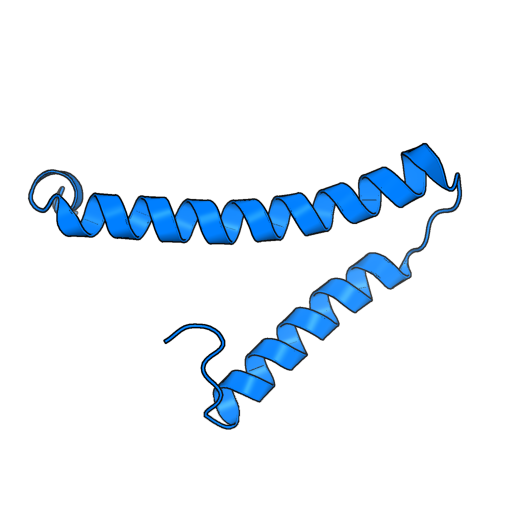0 ? 2.409 -0.907 -15.221 1.00 51.94 70 TRP A C 1
ATOM 544 O O . TRP A 1 70 ? 3.211 -0.560 -14.326 1.00 51.94 70 TRP A O 1
#

Foldseek 3Di:
DDPVCVVDVVVVVVVVVVVVVVVVLVVVLVVVQVCC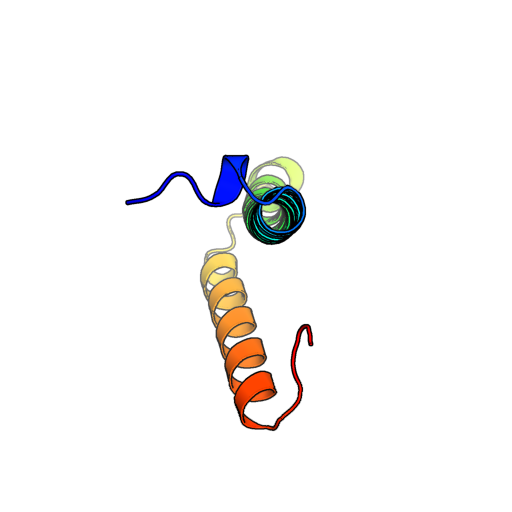VPPVVHHDPCSVVVSVVVVVVQVVCVVVVNNPDD